Protein AF-A0A953X4I0-F1 (afdb_monomer)

Foldseek 3Di:
DCVLVVLVPDDPVRLVVVLVCLVPCLLVVLVVQLCLLLCLLCPAVPPCSVVLSVLSNVLSVLSVVLSVLVNVCSVPPVVSNVVCVPSVVSSVVSSVSSVVSSVVSVVRVVVVVVVVVVVVVVVVD

Secondary structure (DSSP, 8-state):
--HHHHHHTS-HHHHHHHHHHHHHHHHHHHHHHHHHHHHHHHHH-GGGHHHHHHHHHHHHHHHHHHHHHHHHHHTT-GGGGGGHHHHHHHHHHHHHHHHHHHHHHHHHHHHHHHHHHHHHHHHT-

Structure (mmCIF, N/CA/C/O backbone):
data_AF-A0A953X4I0-F1
#
_entry.id   AF-A0A953X4I0-F1
#
loop_
_atom_site.group_PDB
_atom_site.id
_atom_site.type_symbol
_atom_site.label_atom_id
_atom_site.label_alt_id
_atom_site.label_comp_id
_atom_site.label_asym_id
_atom_site.label_entity_id
_atom_site.label_seq_id
_atom_site.pdbx_PDB_ins_code
_atom_site.Cartn_x
_atom_site.Cartn_y
_atom_site.Cartn_z
_atom_site.occupancy
_atom_site.B_iso_or_equiv
_atom_site.auth_seq_id
_atom_site.auth_comp_id
_atom_site.auth_asym_id
_atom_site.auth_atom_id
_atom_site.pdbx_PDB_model_num
ATOM 1 N N . THR A 1 1 ? 11.118 -16.643 -16.089 1.00 53.56 1 THR A N 1
ATOM 2 C CA . THR A 1 1 ? 11.929 -16.083 -17.197 1.00 53.56 1 THR A CA 1
ATOM 3 C C . THR A 1 1 ? 11.143 -15.650 -18.450 1.00 53.56 1 THR A C 1
ATOM 5 O O . THR A 1 1 ? 11.771 -15.364 -19.457 1.00 53.56 1 THR A O 1
ATOM 8 N N . ARG A 1 2 ? 9.798 -15.504 -18.439 1.00 61.28 2 ARG A N 1
ATOM 9 C CA . ARG A 1 2 ? 9.012 -15.062 -19.628 1.00 61.28 2 ARG A CA 1
ATOM 10 C C . ARG A 1 2 ? 8.891 -13.534 -19.803 1.00 61.28 2 ARG A C 1
ATOM 12 O O . ARG A 1 2 ? 8.476 -13.065 -20.857 1.00 61.28 2 ARG A O 1
ATOM 19 N N . THR A 1 3 ? 9.215 -12.747 -18.785 1.00 63.09 3 THR A N 1
ATOM 20 C CA . THR A 1 3 ? 8.940 -11.298 -18.742 1.00 63.09 3 THR A CA 1
ATOM 21 C C . THR A 1 3 ? 9.872 -10.456 -19.630 1.00 63.09 3 THR A C 1
ATOM 23 O O . THR A 1 3 ? 9.360 -9.623 -20.379 1.00 63.09 3 THR A O 1
ATOM 26 N N . PRO A 1 4 ? 11.199 -10.708 -19.667 1.00 66.75 4 PRO A N 1
ATOM 27 C CA . PRO A 1 4 ? 12.109 -10.005 -20.580 1.00 66.75 4 PRO A CA 1
ATOM 28 C C . PRO A 1 4 ? 11.750 -10.221 -22.057 1.00 66.75 4 PRO A C 1
ATOM 30 O O . PRO A 1 4 ? 11.751 -9.283 -22.853 1.00 66.75 4 PRO A O 1
ATOM 33 N N . THR A 1 5 ? 11.349 -11.445 -22.415 1.00 71.75 5 THR A N 1
ATOM 34 C CA . THR A 1 5 ? 10.935 -11.792 -23.782 1.00 71.75 5 THR A CA 1
ATOM 35 C C . THR A 1 5 ? 9.637 -11.100 -24.203 1.00 71.75 5 THR A C 1
ATOM 37 O O . THR A 1 5 ? 9.469 -10.791 -25.378 1.00 71.75 5 THR A O 1
ATOM 40 N N . LEU A 1 6 ? 8.735 -10.803 -23.258 1.00 77.50 6 LEU A N 1
ATOM 41 C CA . LEU A 1 6 ? 7.490 -10.074 -23.532 1.00 77.50 6 LEU A CA 1
ATOM 42 C C . LEU A 1 6 ? 7.744 -8.587 -23.802 1.00 77.50 6 LEU A C 1
ATOM 44 O O . LEU A 1 6 ? 7.182 -8.042 -24.747 1.00 77.50 6 LEU A O 1
ATOM 48 N N . ILE A 1 7 ? 8.620 -7.943 -23.024 1.00 79.25 7 ILE A N 1
ATOM 49 C CA . ILE A 1 7 ? 9.005 -6.543 -23.270 1.00 79.25 7 ILE A CA 1
ATOM 50 C C . ILE A 1 7 ? 9.782 -6.415 -24.587 1.00 79.25 7 ILE A C 1
ATOM 52 O O . ILE A 1 7 ? 9.609 -5.430 -25.309 1.00 79.25 7 ILE A O 1
ATOM 56 N N . ALA A 1 8 ? 10.619 -7.400 -24.922 1.00 79.44 8 ALA A N 1
ATOM 57 C CA . ALA A 1 8 ? 11.350 -7.437 -26.189 1.00 79.44 8 ALA A CA 1
ATOM 58 C C . ALA A 1 8 ? 10.429 -7.616 -27.411 1.00 79.44 8 ALA A C 1
ATOM 60 O O . ALA A 1 8 ? 10.745 -7.115 -28.485 1.00 79.44 8 ALA A O 1
ATOM 61 N N . ALA A 1 9 ? 9.282 -8.282 -27.244 1.00 85.81 9 ALA A N 1
ATOM 62 C CA . ALA A 1 9 ? 8.297 -8.492 -28.305 1.00 85.81 9 ALA A CA 1
ATOM 63 C C . ALA A 1 9 ? 7.372 -7.281 -28.556 1.00 85.81 9 ALA A C 1
ATOM 65 O O . ALA A 1 9 ? 6.600 -7.292 -29.514 1.00 85.81 9 ALA A O 1
ATOM 66 N N . MET A 1 10 ? 7.417 -6.243 -27.712 1.00 87.75 10 MET A N 1
ATOM 67 C CA . MET A 1 10 ? 6.597 -5.040 -27.880 1.00 87.75 10 MET A CA 1
ATOM 68 C C . MET A 1 10 ? 7.153 -4.113 -28.964 1.00 87.75 10 MET A C 1
ATOM 70 O O . MET A 1 10 ? 8.339 -3.786 -28.974 1.00 87.75 10 MET A O 1
ATOM 74 N N . SER A 1 11 ? 6.266 -3.591 -29.813 1.00 91.50 11 SER A N 1
ATOM 75 C CA . SER A 1 11 ? 6.580 -2.433 -30.657 1.00 91.50 11 SER A CA 1
ATOM 76 C C . SER A 1 11 ? 6.893 -1.188 -29.812 1.00 91.50 11 SER A C 1
ATOM 78 O O . SER A 1 11 ? 6.505 -1.086 -28.643 1.00 91.50 11 SER A O 1
ATOM 80 N N . SER A 1 12 ? 7.546 -0.195 -30.420 1.00 87.19 12 SER A N 1
ATOM 81 C CA . SER A 1 12 ? 7.845 1.089 -29.770 1.00 87.19 12 SER A CA 1
ATOM 82 C C . SER A 1 12 ? 6.585 1.794 -29.253 1.00 87.19 12 SER A C 1
ATOM 84 O O . SER A 1 12 ? 6.580 2.290 -28.127 1.00 87.19 12 SER A O 1
ATOM 86 N N . GLY A 1 13 ? 5.496 1.774 -30.031 1.00 90.81 13 GLY A N 1
ATOM 87 C CA . GLY A 1 13 ? 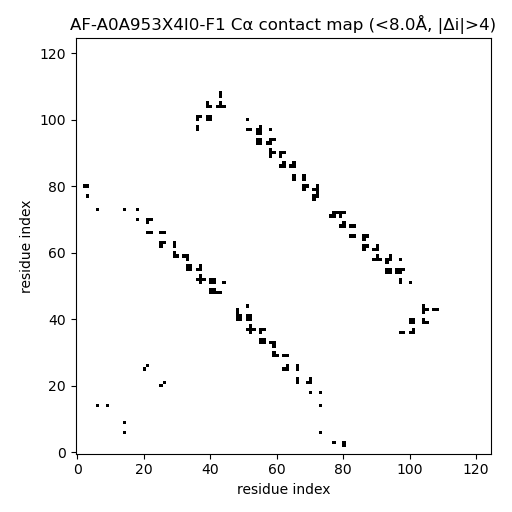4.204 2.336 -29.632 1.00 90.81 13 GLY A CA 1
ATOM 88 C C . GLY A 1 13 ? 3.593 1.621 -28.424 1.00 90.81 13 GLY A C 1
ATOM 89 O O . GLY A 1 13 ? 3.168 2.275 -27.476 1.00 90.81 13 GLY A O 1
ATOM 90 N N . GLN A 1 14 ? 3.616 0.284 -28.403 1.00 91.12 14 GLN A N 1
ATOM 91 C CA . GLN A 1 14 ? 3.110 -0.495 -27.264 1.00 91.12 14 GLN A CA 1
ATOM 92 C C . GLN A 1 14 ? 3.904 -0.227 -25.986 1.00 91.12 14 GLN A C 1
ATOM 94 O O . GLN A 1 14 ? 3.310 -0.059 -24.924 1.00 91.12 14 GLN A O 1
ATOM 99 N N . ARG A 1 15 ? 5.235 -0.150 -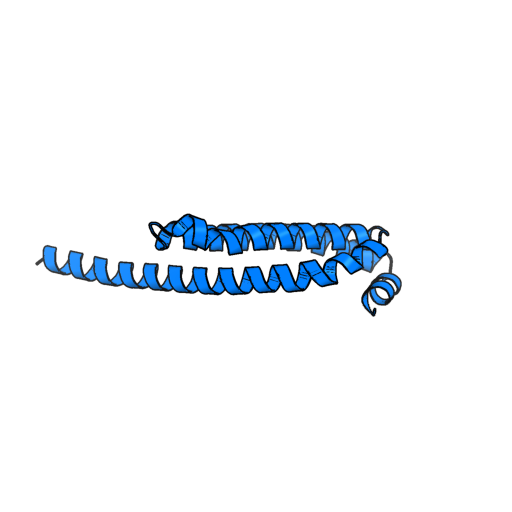26.086 1.00 87.94 15 ARG A N 1
ATOM 100 C CA . ARG A 1 15 ? 6.105 0.149 -24.944 1.00 87.94 15 ARG A CA 1
ATOM 101 C C . ARG A 1 15 ? 5.850 1.556 -24.396 1.00 87.94 15 ARG A C 1
ATOM 103 O O . ARG A 1 15 ? 5.771 1.719 -23.183 1.00 87.94 15 ARG A O 1
ATOM 110 N N . TRP A 1 16 ? 5.653 2.543 -25.274 1.00 89.69 16 TRP A N 1
ATOM 111 C CA . TRP A 1 16 ? 5.304 3.914 -24.886 1.00 89.69 16 TRP A CA 1
ATOM 112 C C . TRP A 1 16 ? 3.958 3.992 -24.162 1.00 89.69 16 TRP A C 1
ATOM 114 O O . TRP A 1 16 ? 3.875 4.564 -23.077 1.00 89.69 16 TRP A O 1
ATOM 124 N N . THR A 1 17 ? 2.909 3.378 -24.716 1.00 92.06 17 THR A N 1
ATOM 125 C CA . THR A 1 17 ? 1.597 3.332 -24.057 1.00 92.06 17 THR A CA 1
ATOM 126 C C . THR A 1 17 ? 1.675 2.616 -22.712 1.00 92.06 17 THR A C 1
ATOM 128 O O . THR A 1 17 ? 1.153 3.128 -21.726 1.00 92.06 17 THR A O 1
ATOM 131 N N . HIS A 1 18 ? 2.354 1.467 -22.646 1.00 89.31 18 HIS A N 1
ATOM 132 C CA . HIS A 1 18 ? 2.500 0.708 -21.406 1.00 89.31 18 HIS A CA 1
ATOM 133 C C . HIS A 1 18 ? 3.217 1.529 -20.332 1.00 89.31 18 HIS A C 1
ATOM 135 O O . HIS A 1 18 ? 2.747 1.576 -19.203 1.00 89.31 18 HIS A O 1
ATOM 141 N N . PHE A 1 19 ? 4.295 2.232 -20.692 1.00 88.50 19 PHE A N 1
ATOM 142 C CA . PHE A 1 19 ? 5.024 3.096 -19.767 1.00 88.50 19 PHE A CA 1
ATOM 143 C C . PHE A 1 19 ? 4.109 4.131 -19.101 1.00 88.50 19 PHE A C 1
ATOM 145 O O . PHE A 1 19 ? 4.102 4.234 -17.878 1.00 88.50 19 PHE A O 1
ATOM 152 N N . TRP A 1 20 ? 3.300 4.863 -19.873 1.00 91.56 20 TRP A N 1
ATOM 153 C CA . TRP A 1 20 ? 2.424 5.898 -19.309 1.00 91.56 20 TRP A CA 1
ATOM 154 C C . TRP A 1 20 ? 1.250 5.341 -18.516 1.00 91.56 20 TRP A C 1
ATOM 156 O O . TRP A 1 20 ? 0.887 5.916 -17.491 1.00 91.56 20 TRP A O 1
ATOM 166 N N . VAL A 1 21 ? 0.667 4.229 -18.968 1.00 90.19 21 VAL A N 1
ATOM 167 C CA . VAL A 1 21 ? -0.404 3.552 -18.227 1.00 90.19 21 VAL A CA 1
ATOM 168 C C . VAL A 1 21 ? 0.115 3.096 -16.867 1.00 90.19 21 VAL A C 1
ATOM 170 O O . VAL A 1 21 ? -0.488 3.440 -15.854 1.00 90.19 21 VAL A O 1
ATOM 173 N N . THR A 1 22 ? 1.258 2.411 -16.844 1.00 87.12 22 THR A N 1
ATOM 174 C CA . THR A 1 22 ? 1.932 1.971 -15.619 1.00 87.12 22 THR A CA 1
ATOM 175 C C . THR A 1 22 ? 2.296 3.155 -14.729 1.00 87.12 22 THR A C 1
ATOM 177 O O . THR A 1 22 ? 1.914 3.201 -13.565 1.00 87.12 22 THR A O 1
ATOM 180 N N . LEU A 1 23 ? 2.934 4.191 -15.276 1.00 86.12 23 LEU A N 1
ATOM 181 C CA . LEU A 1 23 ? 3.340 5.346 -14.480 1.00 86.12 23 LEU A CA 1
ATOM 182 C C . LEU A 1 23 ? 2.147 6.033 -13.799 1.00 86.12 23 LEU A C 1
ATOM 184 O O . LEU A 1 23 ? 2.239 6.388 -12.628 1.00 86.12 23 LEU A O 1
ATOM 188 N N . LEU A 1 24 ? 1.030 6.222 -14.506 1.00 91.44 24 LEU A N 1
ATOM 189 C CA . LEU A 1 24 ? -0.133 6.930 -13.968 1.00 91.44 24 LEU A CA 1
ATOM 190 C C . LEU A 1 24 ? -0.980 6.047 -13.049 1.00 91.44 24 LEU A C 1
ATOM 192 O O . LEU A 1 24 ? -1.233 6.422 -11.902 1.00 91.44 24 LEU A O 1
ATOM 196 N N . LEU A 1 25 ? -1.430 4.889 -13.541 1.00 91.12 25 LEU A N 1
ATOM 197 C CA . LEU A 1 25 ? -2.334 4.021 -12.787 1.00 91.12 25 LEU A CA 1
ATOM 198 C C . LEU A 1 25 ? -1.621 3.390 -11.599 1.00 91.12 25 LEU A C 1
ATOM 200 O O . LEU A 1 25 ? -2.137 3.464 -10.485 1.00 91.12 25 LEU A O 1
ATOM 204 N N . ASP A 1 26 ? -0.411 2.875 -11.802 1.00 90.38 26 ASP A N 1
ATOM 205 C CA . ASP A 1 26 ? 0.323 2.163 -10.755 1.00 90.38 26 ASP A CA 1
ATOM 206 C C . ASP A 1 26 ? 0.985 3.141 -9.760 1.00 90.38 26 ASP A C 1
ATOM 208 O O . ASP A 1 26 ? 1.608 2.723 -8.790 1.00 90.38 26 ASP A O 1
ATOM 212 N N . THR A 1 27 ? 0.839 4.461 -9.952 1.00 91.81 27 THR A N 1
ATOM 213 C CA . THR A 1 27 ? 1.159 5.475 -8.925 1.00 91.81 27 THR A CA 1
ATOM 214 C C . THR A 1 27 ? -0.090 5.925 -8.177 1.00 91.81 27 THR A C 1
ATOM 216 O O . THR A 1 27 ? -0.109 5.959 -6.946 1.00 91.81 27 THR A O 1
ATOM 219 N N . LEU A 1 28 ? -1.156 6.274 -8.903 1.00 95.12 28 LEU A N 1
ATOM 220 C CA . LEU A 1 28 ? -2.379 6.793 -8.290 1.00 95.12 28 LEU A CA 1
ATOM 221 C C . LEU A 1 28 ? -3.125 5.718 -7.499 1.00 95.12 28 LEU A C 1
ATOM 223 O O . LEU A 1 28 ? -3.663 6.011 -6.431 1.00 95.12 28 LEU A O 1
ATOM 227 N N . TYR A 1 29 ? -3.148 4.482 -7.997 1.00 94.06 29 TYR A N 1
ATOM 228 C CA . TYR A 1 29 ? -3.880 3.397 -7.357 1.00 94.06 29 TYR A CA 1
ATOM 229 C C . TYR A 1 29 ? -3.306 3.038 -5.973 1.00 94.06 29 TYR A C 1
ATOM 231 O O . TYR A 1 29 ? -4.091 3.035 -5.018 1.00 94.06 29 TYR A O 1
ATOM 239 N N . PRO A 1 30 ? -1.978 2.863 -5.786 1.00 95.88 30 PRO A N 1
ATOM 240 C CA . PRO A 1 30 ? -1.399 2.632 -4.461 1.00 95.88 30 PRO A CA 1
ATOM 241 C C . PRO A 1 30 ? -1.587 3.757 -3.462 1.00 95.88 30 PRO A C 1
ATOM 243 O O . PRO A 1 30 ? -1.829 3.504 -2.280 1.00 95.88 30 PRO A O 1
ATOM 246 N N . ILE A 1 31 ? -1.548 5.003 -3.931 1.00 96.44 31 ILE A N 1
ATOM 247 C CA . ILE A 1 31 ? -1.847 6.161 -3.090 1.00 96.44 31 ILE A CA 1
ATOM 248 C C . ILE A 1 31 ? -3.305 6.104 -2.625 1.00 96.44 31 ILE A C 1
ATOM 250 O O . ILE A 1 31 ? -3.577 6.262 -1.434 1.00 96.44 31 ILE A O 1
ATOM 254 N N . ALA A 1 32 ? -4.239 5.843 -3.542 1.00 97.31 32 ALA A N 1
ATOM 255 C CA . ALA A 1 32 ? -5.662 5.805 -3.238 1.00 97.31 32 ALA A CA 1
ATOM 256 C C . ALA A 1 32 ? -6.019 4.663 -2.274 1.00 97.31 32 ALA A C 1
ATOM 258 O O . ALA A 1 32 ? -6.602 4.919 -1.215 1.00 97.31 32 ALA A O 1
ATOM 259 N N . TYR A 1 33 ? -5.654 3.414 -2.595 1.00 96.06 33 TYR A N 1
ATOM 260 C CA . TYR A 1 33 ? -5.982 2.287 -1.716 1.00 96.06 33 TYR A CA 1
ATOM 261 C C . TYR A 1 33 ? -5.206 2.371 -0.398 1.00 96.06 33 TYR A C 1
ATOM 263 O O . TYR A 1 33 ? -5.762 2.063 0.657 1.00 96.06 33 TYR A O 1
ATOM 271 N N . GLY A 1 34 ? -3.943 2.814 -0.431 1.00 97.50 34 GLY A N 1
ATOM 272 C CA . GLY A 1 34 ? -3.102 2.950 0.752 1.00 97.50 34 GLY A CA 1
ATOM 273 C C . GLY A 1 34 ? -3.690 3.958 1.731 1.00 97.50 34 GLY A C 1
ATOM 274 O O . GLY A 1 34 ? -3.895 3.633 2.901 1.00 97.50 34 GLY A O 1
ATOM 275 N N . ALA A 1 35 ? -4.050 5.151 1.247 1.00 98.06 35 ALA A N 1
ATOM 276 C CA . ALA A 1 35 ? -4.704 6.175 2.057 1.00 98.06 35 ALA A CA 1
ATOM 277 C C . ALA A 1 35 ? -6.045 5.688 2.624 1.00 98.06 35 ALA A C 1
ATOM 279 O O . ALA A 1 35 ? -6.323 5.897 3.806 1.00 98.06 35 ALA A O 1
ATOM 280 N N . PHE A 1 36 ? -6.852 4.997 1.814 1.00 98.12 36 PHE A N 1
ATOM 281 C CA . PHE A 1 36 ? -8.124 4.436 2.262 1.00 98.12 36 PHE A CA 1
ATOM 282 C C . PHE A 1 36 ? -7.934 3.397 3.380 1.00 98.12 36 PHE A C 1
ATOM 284 O O . PHE A 1 36 ? -8.521 3.539 4.453 1.00 98.12 36 PHE A O 1
ATOM 291 N N . PHE A 1 37 ? -7.079 2.389 3.191 1.00 98.31 37 PHE A N 1
ATOM 292 C CA . PHE A 1 37 ? -6.852 1.336 4.188 1.00 98.31 37 PHE A CA 1
ATOM 293 C C . PHE A 1 37 ? -6.181 1.858 5.463 1.00 98.31 37 PHE A C 1
ATOM 295 O O . PHE A 1 37 ? -6.601 1.497 6.565 1.00 98.31 37 PHE A O 1
ATOM 302 N N . VAL A 1 38 ? -5.197 2.756 5.340 1.00 98.50 38 VAL A N 1
ATOM 303 C CA . VAL A 1 38 ? -4.615 3.459 6.493 1.00 98.50 38 VAL A CA 1
ATOM 304 C C . VAL A 1 38 ? -5.701 4.244 7.229 1.00 98.50 38 VAL A C 1
ATOM 306 O O . VAL A 1 38 ? -5.799 4.142 8.449 1.00 98.50 38 VAL A O 1
ATOM 309 N N . GLY A 1 39 ? -6.559 4.972 6.511 1.00 97.88 39 GLY A N 1
ATOM 310 C CA . GLY A 1 39 ? -7.680 5.711 7.091 1.00 97.88 39 GLY A CA 1
ATOM 311 C C . GLY A 1 39 ? -8.633 4.813 7.882 1.00 97.88 39 GLY A C 1
ATOM 312 O O . GLY A 1 39 ? -8.976 5.135 9.020 1.00 97.88 39 GLY A O 1
ATOM 313 N N . MET A 1 40 ? -8.996 3.652 7.331 1.00 98.00 40 MET A N 1
ATOM 314 C CA . MET A 1 40 ? -9.831 2.658 8.014 1.00 98.00 40 MET A CA 1
ATOM 315 C C . MET A 1 40 ? -9.184 2.154 9.311 1.00 98.00 40 MET A C 1
ATOM 317 O O . MET A 1 40 ? -9.831 2.140 10.363 1.00 98.00 40 MET A O 1
ATOM 321 N N . ALA A 1 41 ? -7.898 1.801 9.267 1.00 97.81 41 ALA A N 1
ATOM 322 C CA . ALA A 1 41 ? -7.150 1.377 10.448 1.00 97.81 41 ALA A CA 1
ATOM 323 C C . ALA A 1 41 ? -7.090 2.489 11.512 1.00 97.81 41 ALA A C 1
ATOM 325 O O . ALA A 1 41 ? -7.453 2.274 12.673 1.00 97.81 41 ALA A O 1
ATOM 326 N N . LEU A 1 42 ? -6.710 3.704 11.104 1.00 98.00 42 LEU A N 1
ATOM 327 C CA . LEU A 1 42 ? -6.592 4.869 11.981 1.00 98.00 42 LEU A CA 1
ATOM 328 C C . LEU A 1 42 ? -7.917 5.249 12.650 1.00 98.00 42 LEU A C 1
ATOM 330 O O . LEU A 1 42 ? -7.925 5.669 13.812 1.00 98.00 42 LEU A O 1
ATOM 334 N N . ARG A 1 43 ? -9.031 5.081 11.934 1.00 97.06 43 ARG A N 1
ATOM 335 C CA . ARG A 1 43 ? -10.365 5.484 12.380 1.00 97.06 43 ARG A CA 1
ATOM 336 C C . ARG A 1 43 ? -11.020 4.503 13.352 1.00 97.06 43 ARG A C 1
ATOM 338 O O . ARG A 1 43 ? -11.777 4.964 14.212 1.00 97.06 43 ARG A O 1
ATOM 345 N N . PHE A 1 44 ? -10.775 3.196 13.208 1.00 96.56 44 PHE A N 1
ATOM 346 C CA . PHE A 1 44 ? -11.590 2.162 13.866 1.00 96.56 44 PHE A CA 1
ATOM 347 C C . PHE A 1 44 ? -10.838 1.219 14.821 1.00 96.56 44 PHE A C 1
ATOM 349 O O . PHE A 1 44 ? -11.490 0.550 15.615 1.00 96.56 44 PHE A O 1
ATOM 356 N N . PHE A 1 45 ? -9.499 1.196 14.837 1.00 95.88 45 PHE A N 1
ATOM 357 C CA . PHE A 1 45 ? -8.727 0.236 15.656 1.00 95.88 45 PHE A CA 1
ATOM 358 C C . PHE A 1 45 ? -8.218 0.780 17.007 1.00 95.88 45 PHE A C 1
ATOM 360 O O . PHE A 1 45 ? -7.420 0.130 17.688 1.00 95.88 45 PHE A O 1
ATOM 367 N N . GLY A 1 46 ? -8.662 1.967 17.431 1.00 94.56 46 GLY A N 1
ATOM 368 C CA . GLY A 1 46 ? -8.374 2.507 18.767 1.00 94.56 46 GLY A CA 1
ATOM 369 C C . GLY A 1 46 ? -6.876 2.553 19.100 1.00 94.56 46 GLY A C 1
ATOM 370 O O . GLY A 1 46 ? -6.098 3.210 18.412 1.00 94.56 46 GLY A O 1
ATOM 371 N N . LYS A 1 47 ? -6.451 1.849 20.159 1.00 96.81 47 LYS A N 1
ATOM 372 C CA . LYS A 1 47 ? -5.037 1.804 20.588 1.00 96.81 47 LYS A CA 1
ATOM 373 C C . LYS A 1 47 ? -4.117 1.104 19.579 1.00 96.81 47 LYS A C 1
ATOM 375 O O . LYS A 1 47 ? -2.942 1.443 19.503 1.00 96.81 47 LYS A O 1
ATOM 380 N N . LEU A 1 48 ? -4.643 0.167 18.787 1.00 97.12 48 LEU A N 1
ATOM 381 C CA . LEU A 1 48 ? -3.874 -0.602 17.799 1.00 97.12 48 LEU A CA 1
ATOM 382 C C . LEU A 1 48 ? -3.823 0.073 16.423 1.00 97.12 48 LEU A C 1
ATOM 384 O O . LEU A 1 48 ? -3.264 -0.484 15.484 1.00 97.12 48 LEU A O 1
ATOM 388 N N . ARG A 1 49 ? -4.383 1.279 16.292 1.00 97.62 49 ARG A N 1
ATOM 389 C CA . ARG A 1 49 ? -4.603 1.952 15.009 1.00 97.62 49 ARG A CA 1
ATOM 390 C C . ARG A 1 49 ? -3.354 2.117 14.142 1.00 97.62 49 ARG A C 1
ATOM 392 O O . ARG A 1 49 ? -3.425 1.931 12.934 1.00 97.62 49 ARG A O 1
ATOM 399 N N . TYR A 1 50 ? -2.212 2.432 14.753 1.00 98.19 50 TYR A N 1
ATOM 400 C CA . TYR A 1 50 ? -0.961 2.607 14.017 1.00 98.19 50 TYR A CA 1
ATOM 401 C C . TYR A 1 50 ? -0.384 1.267 13.575 1.00 98.19 50 TYR A C 1
ATOM 403 O O . TYR A 1 50 ? 0.050 1.150 12.438 1.00 98.19 50 TYR A O 1
ATOM 411 N N . LEU A 1 51 ? -0.457 0.242 14.431 1.00 98.12 51 LEU A N 1
ATOM 412 C CA . LEU A 1 51 ? -0.020 -1.111 14.091 1.00 98.12 51 LEU A CA 1
ATOM 413 C C . LEU A 1 51 ? -0.865 -1.693 12.949 1.00 98.12 51 LEU A C 1
ATOM 415 O O . LEU A 1 51 ? -0.322 -2.230 11.990 1.00 98.12 51 LEU A O 1
ATOM 419 N N . ALA A 1 52 ? -2.186 -1.516 13.016 1.00 97.75 52 ALA A N 1
ATOM 420 C CA . ALA A 1 52 ? -3.120 -1.946 11.980 1.00 97.75 52 ALA A CA 1
ATOM 421 C C . ALA A 1 52 ? -2.915 -1.209 10.639 1.00 97.75 52 ALA A C 1
ATOM 423 O O . ALA A 1 52 ? -3.236 -1.750 9.586 1.00 97.75 52 ALA A O 1
ATOM 424 N N . ALA A 1 53 ? -2.359 0.007 10.655 1.00 98.31 53 ALA A N 1
ATOM 425 C CA . ALA A 1 53 ? -2.068 0.773 9.445 1.00 98.31 53 ALA A CA 1
ATOM 426 C C . ALA A 1 53 ? -0.762 0.347 8.747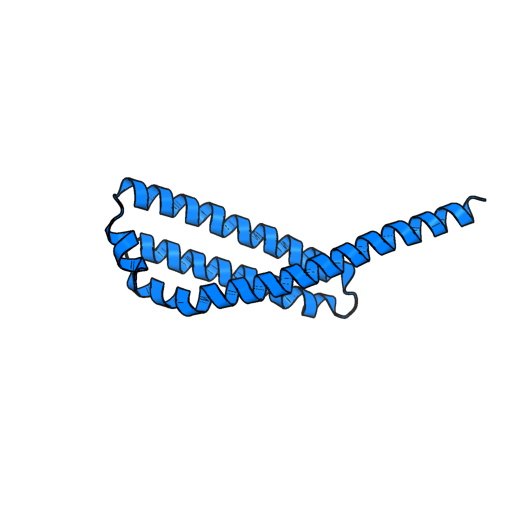 1.00 98.31 53 ALA A C 1
ATOM 428 O O . ALA A 1 53 ? -0.604 0.618 7.555 1.00 98.31 53 ALA A O 1
ATOM 429 N N . VAL A 1 54 ? 0.163 -0.324 9.451 1.00 98.44 54 VAL A N 1
ATOM 430 C CA . VAL A 1 54 ? 1.485 -0.692 8.907 1.00 98.44 54 VAL A CA 1
ATOM 431 C C . VAL A 1 54 ? 1.380 -1.507 7.614 1.00 98.44 54 VAL A C 1
ATOM 433 O O . VAL A 1 54 ? 2.039 -1.115 6.653 1.00 98.44 54 VAL A O 1
ATOM 436 N N . PRO A 1 55 ? 0.559 -2.574 7.511 1.00 98.25 55 PRO A N 1
ATOM 437 C CA . PRO A 1 55 ? 0.484 -3.361 6.280 1.00 98.25 55 PRO A CA 1
ATOM 438 C C . PRO A 1 55 ? 0.007 -2.543 5.077 1.00 98.25 55 PRO A C 1
ATOM 440 O O . PRO A 1 55 ? 0.536 -2.703 3.983 1.00 98.25 55 PRO A O 1
ATOM 443 N N . ALA A 1 56 ? -0.946 -1.628 5.281 1.00 98.12 56 ALA A N 1
ATOM 444 C CA . ALA A 1 56 ? -1.464 -0.761 4.224 1.00 98.12 56 ALA A CA 1
ATOM 445 C C . ALA A 1 56 ? -0.407 0.238 3.740 1.00 98.12 56 ALA A C 1
ATOM 447 O O . ALA A 1 56 ? -0.185 0.375 2.538 1.00 98.12 56 ALA A O 1
ATOM 448 N N . PHE A 1 57 ? 0.268 0.902 4.682 1.00 98.25 57 PHE A N 1
ATOM 449 C CA . PHE A 1 57 ? 1.321 1.862 4.370 1.00 98.25 57 PHE A CA 1
ATOM 450 C C . PHE A 1 57 ? 2.516 1.180 3.697 1.00 98.25 57 PHE A C 1
ATOM 452 O O . PHE A 1 57 ? 2.929 1.587 2.616 1.00 98.25 57 PHE A O 1
ATOM 459 N N . ALA A 1 58 ? 3.027 0.097 4.289 1.00 98.25 58 ALA A N 1
ATOM 460 C CA . ALA A 1 58 ? 4.123 -0.678 3.719 1.00 98.25 58 ALA A CA 1
ATOM 461 C C . ALA A 1 58 ? 3.750 -1.241 2.342 1.00 98.25 58 ALA A C 1
ATOM 463 O O . ALA A 1 58 ? 4.544 -1.144 1.414 1.00 98.25 58 ALA A O 1
ATOM 464 N N . GLY A 1 59 ? 2.531 -1.769 2.185 1.00 98.06 59 GLY A N 1
ATOM 465 C CA . GLY A 1 59 ? 2.040 -2.288 0.912 1.00 98.06 59 GLY A CA 1
ATOM 466 C C . GLY A 1 59 ? 2.052 -1.231 -0.187 1.00 98.06 59 GLY A C 1
ATOM 467 O O . GLY A 1 59 ? 2.551 -1.507 -1.270 1.00 98.06 59 GLY A O 1
ATOM 468 N N . ALA A 1 60 ? 1.572 -0.015 0.095 1.00 97.62 60 ALA A N 1
ATOM 469 C CA . ALA A 1 60 ? 1.603 1.092 -0.862 1.00 97.62 60 ALA A CA 1
ATOM 470 C C . ALA A 1 60 ? 3.035 1.490 -1.259 1.00 97.62 60 ALA A C 1
ATOM 472 O O . ALA A 1 60 ? 3.302 1.723 -2.434 1.00 97.62 60 ALA A O 1
ATOM 473 N N . ILE A 1 61 ? 3.975 1.519 -0.308 1.00 97.81 61 ILE A N 1
ATOM 474 C CA . ILE A 1 61 ? 5.388 1.805 -0.606 1.00 97.81 61 ILE A CA 1
ATOM 475 C C . ILE A 1 61 ? 6.010 0.711 -1.483 1.00 97.81 61 ILE A C 1
ATOM 477 O O . ILE A 1 61 ? 6.707 1.028 -2.445 1.00 97.81 61 ILE A O 1
ATOM 481 N N . VAL A 1 62 ? 5.757 -0.567 -1.179 1.00 97.88 62 VAL A N 1
ATOM 482 C CA . VAL A 1 62 ? 6.277 -1.690 -1.978 1.00 97.88 62 VAL A CA 1
ATOM 483 C C . VAL A 1 62 ? 5.670 -1.690 -3.384 1.00 97.88 62 VAL A C 1
ATOM 485 O O . VAL A 1 62 ? 6.394 -1.949 -4.342 1.00 97.88 62 VAL A O 1
ATOM 488 N N . ASP A 1 63 ? 4.386 -1.354 -3.532 1.00 96.81 63 ASP A N 1
ATOM 489 C CA . ASP A 1 63 ? 3.728 -1.239 -4.841 1.00 96.81 63 ASP A CA 1
ATOM 490 C C . ASP A 1 63 ? 4.343 -0.105 -5.682 1.00 96.81 63 ASP A C 1
ATOM 492 O O . ASP A 1 63 ? 4.752 -0.319 -6.820 1.00 96.81 63 ASP A O 1
ATOM 496 N N . LEU A 1 64 ? 4.554 1.077 -5.088 1.00 96.19 64 LEU A N 1
ATOM 497 C CA . LEU A 1 64 ? 5.244 2.186 -5.760 1.00 96.19 64 LEU A CA 1
ATOM 498 C C . LEU A 1 64 ? 6.684 1.822 -6.160 1.00 96.19 64 LEU A C 1
ATOM 500 O O . LEU A 1 64 ? 7.130 2.179 -7.251 1.00 96.19 64 LEU A O 1
ATOM 504 N N . ALA A 1 65 ? 7.417 1.096 -5.312 1.00 95.38 65 ALA A N 1
ATOM 505 C CA . ALA A 1 65 ? 8.763 0.623 -5.641 1.00 95.38 65 ALA A CA 1
ATOM 506 C C . ALA A 1 65 ? 8.754 -0.384 -6.808 1.00 95.38 65 ALA A C 1
ATOM 508 O O . ALA A 1 65 ? 9.607 -0.324 -7.694 1.00 95.38 65 ALA A O 1
ATOM 509 N N . GLU A 1 66 ? 7.776 -1.287 -6.840 1.00 94.56 66 GLU A N 1
ATOM 510 C CA . GLU A 1 66 ? 7.590 -2.258 -7.920 1.00 94.56 66 GLU A CA 1
ATOM 511 C C . GLU A 1 66 ? 7.193 -1.592 -9.245 1.00 94.56 66 GLU A C 1
ATOM 513 O O . GLU A 1 66 ? 7.681 -2.003 -10.305 1.00 94.56 66 GLU A O 1
ATOM 518 N N . ASN A 1 67 ? 6.401 -0.519 -9.186 1.00 93.62 67 ASN A N 1
ATOM 519 C CA . ASN A 1 67 ? 6.107 0.337 -10.331 1.00 93.62 67 ASN A CA 1
ATOM 520 C C . ASN A 1 67 ? 7.375 1.033 -10.863 1.00 93.62 67 ASN A C 1
ATOM 522 O O . ASN A 1 67 ? 7.641 0.994 -12.063 1.00 93.62 67 ASN A O 1
ATOM 526 N N . VAL A 1 68 ? 8.228 1.591 -9.993 1.00 91.94 68 VAL A N 1
ATOM 527 C CA . VAL A 1 68 ? 9.517 2.180 -10.419 1.00 91.94 68 VAL A CA 1
ATOM 528 C C . VAL A 1 68 ? 10.379 1.149 -11.152 1.00 91.94 68 VAL A C 1
ATOM 530 O O . VAL A 1 68 ? 10.909 1.443 -12.225 1.00 91.94 68 VAL A O 1
ATOM 533 N N . VAL A 1 69 ? 10.476 -0.076 -10.627 1.00 92.94 69 VAL A N 1
ATOM 534 C CA . VAL A 1 69 ? 11.176 -1.183 -11.300 1.00 92.94 69 VAL A CA 1
ATOM 535 C C . VAL A 1 69 ? 10.566 -1.474 -12.677 1.00 92.94 69 VAL A C 1
ATOM 537 O O . VAL A 1 69 ? 11.300 -1.613 -13.657 1.00 92.94 69 VAL A O 1
ATOM 540 N N . GLN A 1 70 ? 9.235 -1.523 -12.778 1.00 91.31 70 GLN A N 1
ATOM 541 C CA . GLN A 1 70 ? 8.528 -1.746 -14.042 1.00 91.31 70 GLN A CA 1
ATOM 542 C C . GLN A 1 70 ? 8.807 -0.629 -15.061 1.00 91.31 70 GLN A C 1
ATOM 544 O O . GLN A 1 70 ? 9.116 -0.912 -16.220 1.00 91.31 70 GLN A O 1
ATOM 549 N N . ALA A 1 71 ? 8.738 0.635 -14.641 1.00 90.31 71 ALA A N 1
ATOM 550 C CA . ALA A 1 71 ? 8.999 1.792 -15.490 1.00 90.31 71 ALA A CA 1
ATOM 551 C C . ALA A 1 71 ? 10.450 1.804 -16.004 1.00 90.31 71 ALA A C 1
ATOM 553 O O . ALA A 1 71 ? 10.683 2.009 -17.198 1.00 90.31 71 ALA A O 1
ATOM 554 N N . LEU A 1 72 ? 11.421 1.508 -15.131 1.00 89.62 72 LEU A N 1
ATOM 555 C CA . LEU A 1 72 ? 12.834 1.421 -15.504 1.00 89.62 72 LEU A CA 1
ATOM 556 C C . LEU A 1 72 ? 13.091 0.283 -16.501 1.00 89.62 72 LEU A C 1
ATOM 558 O O . LEU A 1 72 ? 13.779 0.486 -17.505 1.00 89.62 72 LEU A O 1
ATOM 562 N N . ALA A 1 73 ? 12.476 -0.880 -16.297 1.00 88.69 73 ALA A N 1
ATOM 563 C CA . ALA A 1 73 ? 12.574 -1.996 -17.232 1.00 88.69 73 ALA A CA 1
ATOM 564 C C . ALA A 1 73 ? 12.022 -1.651 -18.623 1.00 88.69 73 ALA A C 1
ATOM 566 O O . ALA A 1 73 ? 12.644 -1.972 -19.638 1.00 88.69 73 ALA A O 1
ATOM 567 N N . LEU A 1 74 ? 10.898 -0.931 -18.685 1.00 86.62 74 LEU A N 1
ATOM 568 C CA . LEU A 1 74 ? 10.327 -0.438 -19.943 1.00 86.62 74 LEU A CA 1
AT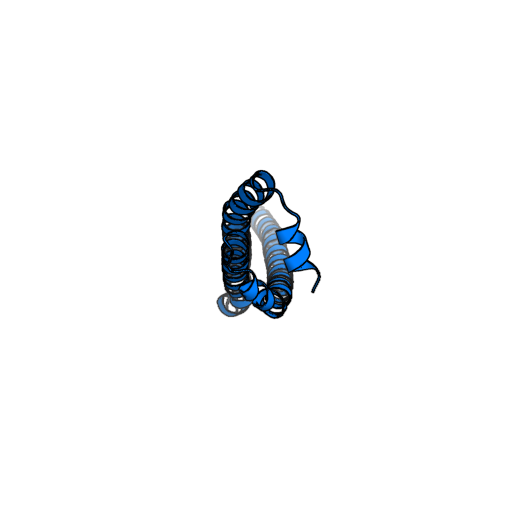OM 569 C C . LEU A 1 74 ? 11.214 0.618 -20.617 1.00 86.62 74 LEU A C 1
ATOM 571 O O . LEU A 1 74 ? 11.207 0.711 -21.842 1.00 86.62 74 LEU A O 1
ATOM 575 N N . SER A 1 75 ? 12.014 1.369 -19.856 1.00 85.38 75 SER A N 1
ATOM 576 C CA . SER A 1 75 ? 13.015 2.305 -20.395 1.00 85.38 75 SER A CA 1
ATOM 577 C C . SER A 1 75 ? 14.346 1.659 -20.809 1.00 85.38 75 SER A C 1
ATOM 579 O O . SER A 1 75 ? 15.218 2.351 -21.328 1.00 85.38 75 SER A O 1
ATOM 581 N N . GLY A 1 76 ? 14.499 0.339 -20.640 1.00 83.38 76 GLY A N 1
ATOM 582 C CA . GLY A 1 76 ? 15.663 -0.421 -21.108 1.00 83.38 76 GLY A CA 1
ATOM 583 C C . GLY A 1 76 ? 16.492 -1.098 -20.014 1.00 83.38 76 GLY A C 1
ATOM 584 O O . GLY A 1 76 ? 17.355 -1.904 -20.346 1.00 83.38 76 GLY A O 1
ATOM 585 N N . ALA A 1 77 ? 16.214 -0.854 -18.730 1.00 87.12 77 ALA A N 1
ATOM 586 C CA . ALA A 1 77 ? 16.891 -1.517 -17.611 1.00 87.12 77 ALA A CA 1
ATOM 587 C C . ALA A 1 77 ? 16.219 -2.859 -17.264 1.00 87.12 77 ALA A C 1
ATOM 589 O O . ALA A 1 77 ? 15.710 -3.057 -16.162 1.00 87.12 77 ALA A O 1
ATOM 590 N N . VAL A 1 78 ? 16.156 -3.762 -18.245 1.00 84.88 78 VAL A N 1
ATOM 591 C CA . VAL A 1 78 ? 15.395 -5.023 -18.170 1.00 84.88 78 VAL A CA 1
ATOM 592 C C . VAL A 1 78 ? 15.859 -5.908 -17.008 1.00 84.88 78 VAL A C 1
ATOM 594 O O . VAL A 1 78 ? 15.025 -6.564 -16.395 1.00 84.88 78 VAL A O 1
ATOM 597 N N . ASP A 1 79 ? 17.140 -5.860 -16.641 1.00 86.75 79 ASP A N 1
ATOM 598 C CA . ASP A 1 79 ? 17.717 -6.661 -15.548 1.00 86.75 79 ASP A CA 1
ATOM 599 C C . ASP A 1 79 ? 17.120 -6.331 -14.166 1.00 86.75 79 ASP A C 1
ATOM 601 O O . ASP A 1 79 ? 17.160 -7.150 -13.252 1.00 86.75 79 ASP A O 1
ATOM 605 N N . LEU A 1 80 ? 16.503 -5.154 -13.999 1.00 86.62 80 LEU A N 1
ATOM 606 C CA . LEU A 1 80 ? 15.815 -4.797 -12.754 1.00 86.62 80 LEU A CA 1
ATOM 607 C C . LEU A 1 80 ? 14.510 -5.580 -12.550 1.00 86.62 80 LEU A C 1
ATOM 609 O O . LEU A 1 80 ? 14.011 -5.627 -11.426 1.00 86.62 80 LEU A O 1
ATOM 613 N N . LEU A 1 81 ? 13.956 -6.210 -13.596 1.00 87.44 81 LEU A N 1
ATOM 614 C CA . LEU A 1 81 ? 12.712 -6.987 -13.507 1.00 87.44 81 LEU A CA 1
ATOM 615 C C . LEU A 1 81 ? 12.779 -8.116 -12.483 1.00 87.44 81 LEU A C 1
ATOM 617 O O . LEU A 1 81 ? 11.744 -8.447 -11.909 1.00 87.44 81 LEU A O 1
ATOM 621 N N . ASP A 1 82 ? 13.959 -8.672 -12.220 1.00 89.69 82 ASP A N 1
ATOM 622 C CA . ASP A 1 82 ? 14.131 -9.761 -11.256 1.00 89.69 82 ASP A CA 1
ATOM 623 C C . ASP A 1 82 ? 13.780 -9.317 -9.825 1.00 89.69 82 ASP A C 1
ATOM 625 O O . ASP A 1 82 ? 13.339 -10.120 -9.003 1.00 89.69 82 ASP A O 1
ATOM 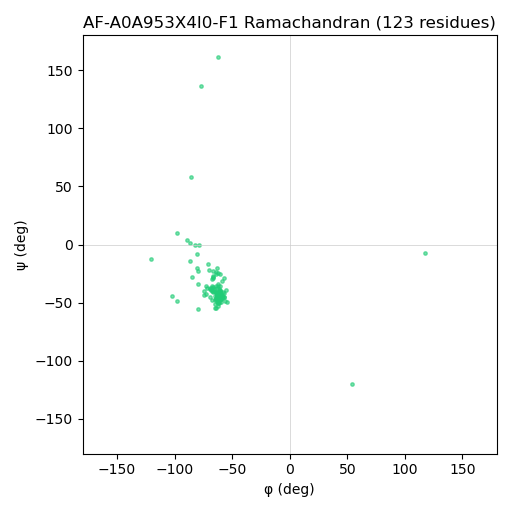629 N N . ALA A 1 83 ? 13.852 -8.013 -9.519 1.00 90.75 83 ALA A N 1
ATOM 630 C CA . ALA A 1 83 ? 13.381 -7.485 -8.238 1.00 90.75 83 ALA A CA 1
ATOM 631 C C . ALA A 1 83 ? 11.876 -7.741 -8.019 1.00 90.75 83 ALA A C 1
ATOM 633 O O . ALA A 1 83 ? 11.416 -7.843 -6.877 1.00 90.75 83 ALA A O 1
ATOM 634 N N . LYS A 1 84 ? 11.095 -7.894 -9.097 1.00 91.19 84 LYS A N 1
ATOM 635 C CA . LYS A 1 84 ? 9.658 -8.181 -9.014 1.00 91.19 84 LYS A CA 1
ATOM 636 C C . LYS A 1 84 ? 9.362 -9.558 -8.435 1.00 91.19 84 LYS A C 1
ATOM 638 O O . LYS A 1 84 ? 8.277 -9.714 -7.875 1.00 91.19 84 LYS A O 1
ATOM 643 N N . ASP A 1 85 ? 10.296 -10.505 -8.493 1.00 93.00 85 ASP A N 1
ATOM 644 C CA . ASP A 1 85 ? 10.128 -11.831 -7.884 1.00 93.00 85 ASP A CA 1
ATOM 645 C C . ASP A 1 85 ? 9.959 -11.740 -6.360 1.00 93.00 85 ASP A C 1
ATOM 647 O O . ASP A 1 85 ? 9.306 -12.587 -5.755 1.00 93.00 85 ASP A O 1
ATOM 651 N N . TRP A 1 86 ? 10.468 -10.667 -5.746 1.00 95.00 86 TRP A N 1
ATOM 652 C CA . TRP A 1 86 ? 10.302 -10.377 -4.321 1.00 95.00 86 TRP A CA 1
ATOM 653 C C . TRP A 1 86 ? 9.240 -9.312 -4.057 1.00 95.00 86 TRP A C 1
ATOM 655 O O . TRP A 1 86 ? 8.402 -9.476 -3.169 1.00 95.00 86 TRP A O 1
ATOM 665 N N . LEU A 1 87 ? 9.242 -8.227 -4.837 1.00 95.50 87 LEU A N 1
ATOM 666 C CA . LEU A 1 87 ? 8.335 -7.099 -4.611 1.00 95.50 87 LEU A CA 1
ATOM 667 C C . LEU A 1 87 ? 6.870 -7.471 -4.862 1.00 95.50 87 LEU A C 1
ATOM 669 O O . LEU A 1 87 ? 5.999 -7.083 -4.086 1.00 95.50 87 LEU A O 1
ATOM 673 N N . THR A 1 88 ? 6.597 -8.259 -5.904 1.00 95.06 88 THR A N 1
ATOM 674 C CA . THR A 1 88 ? 5.232 -8.644 -6.291 1.00 95.06 88 THR A CA 1
ATOM 675 C C . THR A 1 88 ? 4.534 -9.488 -5.219 1.00 95.06 88 THR A C 1
ATOM 677 O O . THR A 1 88 ? 3.453 -9.099 -4.770 1.00 95.06 88 THR A O 1
ATOM 680 N N . PRO A 1 89 ? 5.099 -10.619 -4.747 1.00 97.44 89 PRO A N 1
ATOM 681 C CA . PRO A 1 89 ? 4.446 -11.387 -3.690 1.00 97.44 89 PRO A CA 1
ATOM 682 C C . PRO A 1 89 ? 4.344 -10.591 -2.384 1.00 97.44 89 PRO A C 1
ATOM 684 O O . PRO A 1 89 ? 3.325 -10.683 -1.698 1.00 97.44 89 PRO A O 1
ATOM 687 N N . LEU A 1 90 ? 5.347 -9.763 -2.063 1.00 97.88 90 LEU A N 1
ATOM 688 C CA . LEU A 1 90 ? 5.323 -8.930 -0.863 1.00 97.88 90 LEU A CA 1
ATOM 689 C C . LEU A 1 90 ? 4.184 -7.903 -0.900 1.00 97.88 90 LEU A C 1
ATOM 691 O O . LEU A 1 90 ? 3.417 -7.827 0.062 1.00 97.88 90 LEU A O 1
ATOM 695 N N . LYS A 1 91 ? 4.024 -7.147 -1.998 1.00 95.94 91 LYS A N 1
ATOM 696 C CA . LYS A 1 91 ? 2.940 -6.159 -2.103 1.00 95.94 91 LYS A CA 1
ATOM 697 C C . LYS A 1 91 ? 1.565 -6.814 -2.021 1.00 95.94 91 LYS A C 1
ATOM 699 O O . LYS A 1 91 ? 0.708 -6.304 -1.308 1.00 95.94 91 LYS A O 1
ATOM 704 N N . PHE A 1 92 ? 1.363 -7.970 -2.664 1.00 96.62 92 PHE A N 1
ATOM 705 C CA . PHE A 1 92 ? 0.080 -8.676 -2.605 1.00 96.62 92 PHE A CA 1
ATOM 706 C C . PHE A 1 92 ? -0.208 -9.237 -1.211 1.00 96.62 92 PH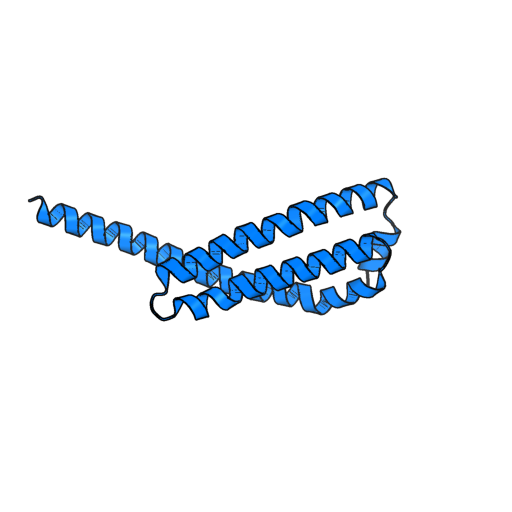E A C 1
ATOM 708 O O . PHE A 1 92 ? -1.343 -9.145 -0.746 1.00 96.62 92 PHE A O 1
ATOM 715 N N . GLY A 1 93 ? 0.804 -9.761 -0.514 1.00 98.19 93 GLY A N 1
ATOM 716 C CA . GLY A 1 93 ? 0.660 -10.201 0.874 1.00 98.19 93 GLY A CA 1
ATOM 717 C C . GLY A 1 93 ? 0.274 -9.049 1.804 1.00 98.19 93 GLY A C 1
ATOM 718 O O . GLY A 1 93 ? -0.686 -9.156 2.567 1.00 98.19 93 GLY A O 1
ATOM 719 N N . LEU A 1 94 ? 0.970 -7.914 1.692 1.00 98.38 94 LEU A N 1
ATOM 720 C CA . LEU A 1 94 ? 0.672 -6.702 2.460 1.00 98.38 94 LEU A CA 1
ATOM 721 C C . LEU A 1 94 ? -0.721 -6.149 2.137 1.00 98.38 94 LEU A C 1
ATOM 723 O O . LEU A 1 94 ? -1.474 -5.825 3.056 1.00 98.3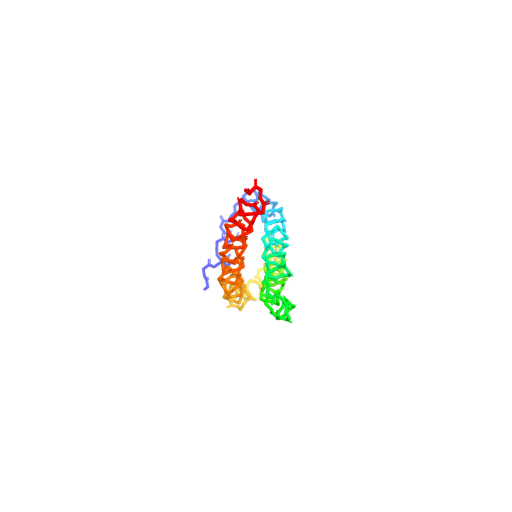8 94 LEU A O 1
ATOM 727 N N . PHE A 1 95 ? -1.090 -6.101 0.855 1.00 97.81 95 PHE A N 1
ATOM 728 C CA . PHE A 1 95 ? -2.413 -5.679 0.396 1.00 97.81 95 PHE A CA 1
ATOM 729 C C . PHE A 1 95 ? -3.519 -6.574 0.959 1.00 97.81 95 PHE A C 1
ATOM 731 O O . PHE A 1 95 ? -4.522 -6.064 1.449 1.00 97.81 95 PHE A O 1
ATOM 738 N N . ALA A 1 96 ? -3.337 -7.897 0.945 1.00 98.25 96 ALA A N 1
ATOM 739 C CA . ALA A 1 96 ? -4.319 -8.835 1.481 1.00 98.25 96 ALA A CA 1
ATOM 740 C C . ALA A 1 96 ? -4.542 -8.624 2.987 1.00 98.25 96 ALA A C 1
ATOM 742 O O . ALA A 1 96 ? -5.684 -8.509 3.435 1.00 98.25 96 ALA A O 1
ATOM 743 N N . VAL A 1 97 ? -3.460 -8.501 3.764 1.00 98.44 97 VAL A N 1
ATOM 744 C CA . VAL A 1 97 ? -3.542 -8.220 5.207 1.00 98.44 97 VAL A CA 1
ATOM 745 C C . VAL A 1 97 ? -4.218 -6.870 5.462 1.00 98.44 97 VAL A C 1
ATOM 747 O O . VAL A 1 97 ? -5.129 -6.781 6.287 1.00 98.44 97 VAL A O 1
ATOM 750 N N . ALA A 1 98 ? -3.823 -5.828 4.729 1.00 98.19 98 ALA A N 1
ATOM 751 C CA . ALA A 1 98 ? -4.428 -4.504 4.820 1.00 98.19 98 ALA A CA 1
ATOM 752 C C . ALA A 1 98 ? -5.925 -4.518 4.470 1.00 98.19 98 ALA A C 1
ATOM 754 O O . ALA A 1 98 ? -6.723 -3.889 5.163 1.00 98.19 98 ALA A O 1
ATOM 755 N N . GLY A 1 99 ? -6.315 -5.273 3.441 1.00 98.06 99 GLY A N 1
ATOM 756 C CA . GLY A 1 99 ? -7.701 -5.439 3.019 1.00 98.06 99 GLY A CA 1
ATOM 757 C C . GLY A 1 99 ? -8.559 -6.100 4.097 1.00 98.06 99 GLY A C 1
ATOM 758 O O . GLY A 1 99 ? -9.639 -5.602 4.407 1.00 98.06 99 GLY A O 1
ATOM 759 N N . VAL A 1 100 ? -8.061 -7.162 4.742 1.00 98.50 100 VAL A N 1
ATOM 760 C CA . VAL A 1 100 ? -8.751 -7.802 5.878 1.00 98.50 100 VAL A CA 1
ATOM 761 C C . VAL A 1 100 ? -8.941 -6.815 7.031 1.00 98.50 100 VAL A C 1
ATOM 763 O O . VAL A 1 100 ? -10.043 -6.692 7.566 1.00 98.50 100 VAL A O 1
ATOM 766 N N . ILE A 1 101 ? -7.895 -6.065 7.385 1.00 98.25 101 ILE A N 1
ATOM 767 C CA . ILE A 1 101 ? -7.963 -5.028 8.424 1.00 98.25 101 ILE A CA 1
ATOM 768 C C . ILE A 1 101 ? -9.001 -3.960 8.058 1.00 98.25 101 ILE A C 1
ATOM 770 O O . ILE A 1 101 ? -9.815 -3.580 8.901 1.00 98.25 101 ILE A O 1
ATOM 774 N N . ALA A 1 102 ? -9.010 -3.494 6.809 1.00 97.88 102 ALA A N 1
ATOM 775 C CA . ALA A 1 102 ? -9.953 -2.486 6.339 1.00 97.88 102 ALA A CA 1
ATOM 776 C C . ALA A 1 102 ? -11.404 -2.986 6.391 1.00 97.88 102 ALA A C 1
ATOM 778 O O . ALA A 1 102 ? -12.276 -2.249 6.850 1.00 97.88 102 ALA A O 1
ATOM 779 N N . VAL A 1 103 ? -11.663 -4.240 6.003 1.00 98.31 103 VAL A N 1
ATOM 780 C CA . VAL A 1 103 ? -12.988 -4.872 6.122 1.00 98.31 103 VAL A CA 1
ATOM 781 C C . VAL A 1 103 ? -13.424 -4.950 7.583 1.00 98.31 103 VAL A C 1
ATOM 783 O O . VAL A 1 103 ? -14.539 -4.548 7.905 1.00 98.31 103 VAL A O 1
ATOM 786 N N . ILE A 1 104 ? -12.549 -5.388 8.493 1.00 98.00 104 ILE A N 1
ATOM 787 C CA . ILE A 1 104 ? -12.851 -5.411 9.933 1.00 98.00 104 ILE A CA 1
ATOM 788 C C . ILE A 1 104 ? -13.172 -3.997 10.437 1.00 98.00 104 ILE A C 1
ATOM 790 O O . ILE A 1 104 ? -14.182 -3.795 11.110 1.00 98.00 104 ILE A O 1
ATOM 794 N N . GLY A 1 105 ? -12.357 -3.003 10.071 1.00 96.50 105 GLY A N 1
ATOM 795 C CA . GLY A 1 105 ? -12.599 -1.601 10.414 1.00 96.50 105 GLY A CA 1
ATOM 796 C C . GLY A 1 105 ? -13.947 -1.097 9.896 1.00 96.50 105 GLY A C 1
ATOM 797 O O . GLY A 1 105 ? -14.668 -0.409 10.616 1.00 96.50 105 GLY A O 1
ATOM 798 N N . PHE A 1 106 ? -14.324 -1.486 8.678 1.00 96.19 106 PHE A N 1
ATOM 799 C CA . PHE A 1 106 ? -15.614 -1.144 8.084 1.00 96.19 106 PHE A CA 1
ATOM 800 C C . PHE A 1 106 ? -16.775 -1.754 8.864 1.00 96.19 106 PHE A C 1
ATOM 802 O O . PHE A 1 106 ? -17.712 -1.040 9.214 1.00 96.19 106 PHE A O 1
ATOM 809 N N . LEU A 1 107 ? -16.688 -3.040 9.211 1.00 97.06 107 LEU A N 1
ATOM 810 C CA . LEU A 1 107 ? -17.708 -3.723 10.008 1.00 97.06 107 LEU A CA 1
ATOM 811 C C . LEU A 1 107 ? -17.875 -3.085 11.394 1.00 97.06 107 LEU A C 1
ATOM 813 O O . LEU A 1 107 ? -19.006 -2.890 11.836 1.00 97.06 107 LEU A O 1
ATOM 817 N N . ILE A 1 108 ? -16.776 -2.688 12.048 1.00 94.88 108 ILE A N 1
ATOM 818 C CA . ILE A 1 108 ? -16.818 -1.925 13.307 1.00 94.88 108 ILE A CA 1
ATOM 819 C C . ILE A 1 108 ? -17.552 -0.593 13.101 1.00 94.88 108 ILE A C 1
ATOM 821 O O . ILE A 1 108 ? -18.416 -0.227 13.900 1.00 94.88 108 ILE A O 1
ATOM 825 N N . GLY A 1 109 ? -17.235 0.132 12.025 1.00 93.38 109 GLY A N 1
ATOM 826 C CA . GLY A 1 109 ? -17.891 1.395 11.688 1.00 93.38 109 GLY A CA 1
ATOM 827 C C . GLY A 1 109 ? -19.398 1.249 11.472 1.00 93.38 109 GLY A C 1
ATOM 828 O O . GLY A 1 109 ? -20.178 2.015 12.039 1.00 93.38 109 GLY A O 1
ATOM 829 N N . VAL A 1 110 ? -19.809 0.231 10.714 1.00 94.94 110 VAL A N 1
ATOM 830 C CA . VAL A 1 110 ? -21.219 -0.097 10.466 1.00 94.94 110 VAL A CA 1
ATOM 831 C C . VAL A 1 110 ? -21.932 -0.476 11.767 1.00 94.94 110 VAL A C 1
ATOM 833 O O . VAL A 1 110 ? 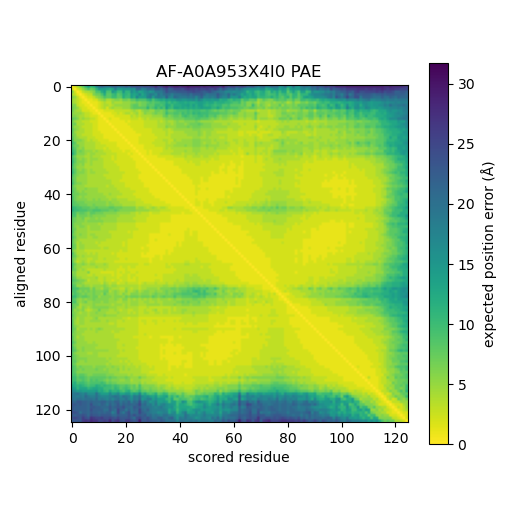-23.012 0.044 12.046 1.00 94.94 110 VAL A O 1
ATOM 836 N N . ALA A 1 111 ? -21.324 -1.318 12.607 1.00 93.38 111 ALA A N 1
ATOM 837 C CA . ALA A 1 111 ? -21.900 -1.705 13.893 1.00 93.38 111 ALA A CA 1
ATOM 838 C C . ALA A 1 111 ? -22.141 -0.487 14.803 1.00 93.38 111 ALA A C 1
ATOM 840 O O . ALA A 1 111 ? -23.238 -0.333 15.343 1.00 93.38 111 ALA A O 1
ATOM 841 N N . HIS A 1 112 ? -21.164 0.423 14.906 1.00 91.56 112 HIS A N 1
ATOM 842 C CA . HIS A 1 112 ? -21.305 1.657 15.685 1.00 91.56 112 HIS A CA 1
ATOM 843 C C . HIS A 1 112 ? -22.407 2.587 15.161 1.00 91.56 112 HIS A C 1
ATOM 845 O O . HIS A 1 112 ? -23.077 3.258 15.948 1.00 91.56 112 HIS A O 1
ATOM 851 N N . MET A 1 113 ? -22.623 2.635 13.844 1.00 90.44 113 MET A N 1
ATOM 852 C CA . MET A 1 113 ? -23.698 3.439 13.261 1.00 90.44 113 MET A CA 1
ATOM 853 C C . MET A 1 113 ? -25.074 2.956 13.741 1.00 90.44 113 MET A C 1
ATOM 855 O O . MET A 1 113 ? -25.905 3.772 14.140 1.00 90.44 113 MET A O 1
ATOM 859 N N . PHE A 1 114 ? -25.299 1.641 13.781 1.00 91.44 114 PHE A N 1
ATOM 860 C CA . PHE A 1 114 ? -26.567 1.073 14.243 1.00 91.44 114 PHE A CA 1
ATOM 861 C C . PHE A 1 114 ? -26.766 1.165 15.760 1.00 91.44 114 PHE A C 1
ATOM 863 O O . PHE A 1 114 ? -27.890 1.392 16.213 1.00 91.44 114 PHE A O 1
ATOM 870 N N . THR A 1 115 ? -25.709 1.019 16.566 1.00 89.81 115 THR A N 1
ATOM 871 C CA . THR A 1 115 ? -25.824 1.169 18.028 1.00 89.81 115 THR A CA 1
ATOM 872 C C . THR A 1 115 ? -26.146 2.607 18.421 1.00 89.81 115 THR A C 1
ATOM 874 O O . THR A 1 115 ? -26.995 2.831 19.283 1.00 89.81 115 THR A O 1
ATOM 877 N N . ASN A 1 116 ? -25.527 3.587 17.755 1.00 82.88 116 ASN A N 1
ATOM 878 C CA . ASN A 1 116 ? -25.743 5.000 18.060 1.00 82.88 116 ASN A CA 1
ATOM 879 C C . ASN A 1 116 ? -27.154 5.466 17.673 1.00 82.88 116 ASN A C 1
ATOM 881 O O . ASN A 1 116 ? -27.769 6.209 18.431 1.00 82.88 116 ASN A O 1
ATOM 885 N N . GLN A 1 117 ? -27.709 4.978 16.557 1.00 78.12 117 GLN A N 1
ATOM 886 C CA . GLN A 1 117 ? -29.093 5.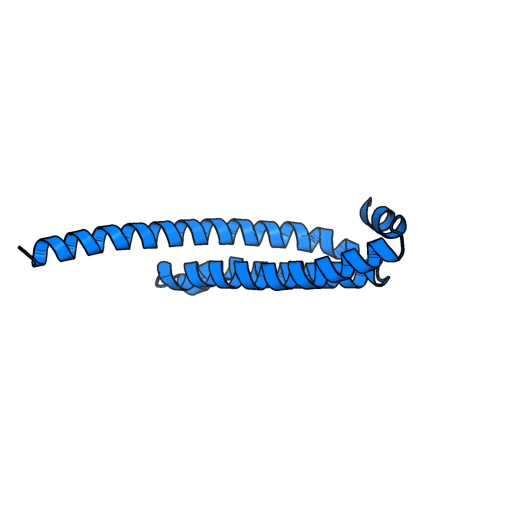287 16.170 1.00 78.12 117 GLN A CA 1
ATOM 887 C C . GLN A 1 117 ? -30.115 4.789 17.201 1.00 78.12 117 GLN A C 1
ATOM 889 O O . GLN A 1 117 ? -31.027 5.528 17.574 1.00 78.12 117 GLN A O 1
ATOM 894 N N . LYS A 1 118 ? -29.940 3.561 17.713 1.00 74.69 118 LYS A N 1
ATOM 895 C CA . LYS A 1 118 ? -30.814 3.009 18.761 1.00 74.69 118 LYS A CA 1
ATOM 896 C C . LYS A 1 118 ? -30.763 3.846 20.039 1.00 74.69 118 LYS A C 1
ATOM 898 O O . LYS A 1 118 ? -31.812 4.171 20.588 1.00 74.69 118 LYS A O 1
ATOM 903 N N . ALA A 1 119 ? -29.568 4.243 20.478 1.00 71.38 119 ALA A N 1
ATOM 904 C CA . ALA A 1 119 ? -29.405 5.085 21.662 1.00 71.38 119 ALA A CA 1
ATOM 905 C C . ALA A 1 119 ? -30.113 6.444 21.510 1.00 71.38 119 ALA A C 1
ATOM 907 O O . ALA A 1 119 ? -30.841 6.857 22.408 1.00 71.38 119 ALA A O 1
ATOM 908 N N . SER A 1 120 ? -29.983 7.104 20.353 1.00 73.31 120 SER A N 1
ATOM 909 C CA . SER A 1 120 ? -30.680 8.369 20.082 1.00 73.31 120 SER A CA 1
ATOM 910 C C . SER A 1 120 ? -32.207 8.224 20.079 1.00 73.31 120 SER A C 1
ATOM 912 O O . SER A 1 120 ? -32.894 9.104 20.589 1.00 73.31 120 SER A O 1
ATOM 914 N N . SER A 1 121 ? -32.750 7.111 19.570 1.00 72.62 121 SER A N 1
ATOM 915 C CA . SER A 1 121 ? -34.204 6.866 19.561 1.00 72.62 121 SER A CA 1
ATOM 916 C C . SER A 1 121 ? -34.821 6.589 20.938 1.00 72.62 121 SER A C 1
ATOM 918 O O . SER A 1 121 ? -36.026 6.763 21.101 1.00 72.62 121 SER A O 1
ATOM 920 N N . LEU A 1 122 ? -34.016 6.158 21.916 1.00 74.06 122 LEU A N 1
ATOM 921 C CA . LEU A 1 122 ? -34.460 5.908 23.294 1.00 74.06 122 LEU A CA 1
ATOM 922 C C . LEU A 1 122 ? -34.456 7.179 24.151 1.00 74.06 122 LEU A C 1
ATOM 924 O O . LEU A 1 122 ? -35.231 7.267 25.090 1.00 74.06 122 LEU A O 1
ATOM 928 N N . ILE A 1 123 ? -33.596 8.153 23.837 1.00 75.94 123 ILE A N 1
ATOM 929 C CA . ILE A 1 123 ? -33.536 9.453 24.535 1.00 75.94 123 ILE A CA 1
ATOM 930 C C . ILE A 1 123 ? -34.644 10.404 24.047 1.00 75.94 123 ILE A C 1
ATOM 932 O O . ILE A 1 123 ? -35.008 11.343 24.745 1.00 75.94 123 ILE A O 1
ATOM 936 N N . ALA A 1 124 ? -35.167 10.183 22.838 1.00 70.44 124 ALA A N 1
ATOM 937 C CA . ALA A 1 124 ? -36.210 11.010 22.232 1.00 70.44 124 ALA A CA 1
ATOM 938 C C . ALA A 1 124 ? -37.653 10.602 22.612 1.00 70.44 124 ALA A C 1
ATOM 940 O O . ALA A 1 124 ? -38.591 11.210 22.096 1.00 70.44 124 ALA A O 1
ATOM 941 N N . GLN A 1 125 ? -37.828 9.577 23.456 1.00 60.78 125 GLN A N 1
ATOM 942 C CA . GLN A 1 125 ? -39.112 9.129 24.019 1.00 60.78 125 GLN A CA 1
ATOM 943 C C . GLN A 1 125 ? -39.224 9.575 25.474 1.00 60.78 125 GLN A C 1
ATOM 945 O O . GLN A 1 125 ? -40.349 9.941 25.875 1.00 60.78 125 GLN A O 1
#

Nearest PDB structures (foldseek):
  5l0h-assembly1_A  TM=6.390E-01  e=1.518E+00  Homo sapiens
  1qkr-assembly2_B  TM=6.309E-01  e=3.897E+00  Gallus gallus
  3jbi-assembly1_V  TM=5.846E-01  e=6.580E+00  Gallus gallus

Mean predicted aligned error: 5.59 Å

Sequence (125 aa):
TRTPTLIAAMSSGQRWTHFWVTLLLDTLYPIAYGAFFVGMALRFFGKLRYLAAVPAFAGAIVDLAENVVQALALSGAVDLLDAKDWLTPLKFGLFAVAGVIAVIGFLIGVAHMFTNQKASSLIAQ

pLDDT: mean 90.81, std 9.26, range [53.56, 98.5]

Radius of gyration: 20.35 Å; Cα contacts (8 Å, |Δi|>4): 114; chains: 1; bounding box: 57×27×55 Å

Solvent-accessible surface area (backbone atoms only — not comparable to full-atom values): 6363 Å² total; per-residue (Å²): 134,67,64,67,60,53,63,69,70,47,53,73,69,55,47,53,53,48,43,53,50,46,58,50,50,46,45,52,49,33,52,51,54,20,53,50,28,25,47,30,16,56,74,56,44,68,94,48,9,68,69,53,15,45,39,14,50,52,17,25,54,36,40,41,52,43,38,51,35,50,47,43,26,72,76,67,46,50,81,48,49,65,56,44,75,56,34,50,59,50,22,52,52,23,42,51,55,17,49,54,47,23,52,52,22,48,52,53,52,54,52,51,54,56,54,51,53,54,53,56,61,63,75,75,109